Protein AF-A0AAU5PKF0-F1 (afdb_monomer_lite)

Foldseek 3Di:
DDDDDDDDDDDDDDDDDDDDPPPPPPPPPPPPPDPPPP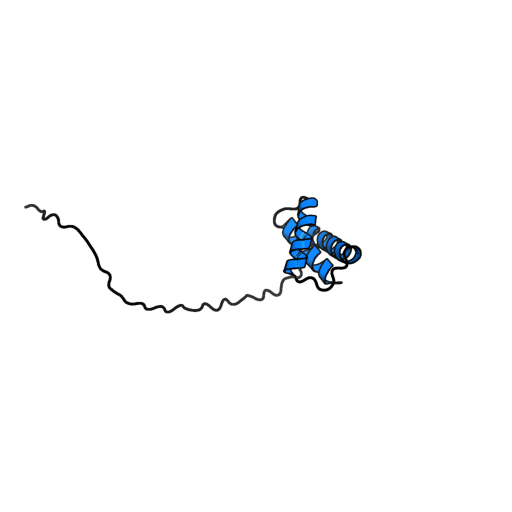CPPLLQQLLVLLQVCCVVVVDAPQDLVRQLVVSLVVLVVVVHDDPSSVSSSNSNSVNVHVD

Sequence (99 aa):
MVRRKKPGRSSASFLARVGVVAAVAVGTVACSAGTPPEETPAYRDGRKMGVALYEEGGWPDASQSKAEDLCRFPAQTEGLEGAEADDYIAGCAAGLRAH

Secondary structure (DSSP, 8-state):
----------------------------------------HHHHHHHHHHHHHHHHH--TT--HHHHHHHHHHHHHHTT--HHHHHHHHHHHHHHHH--

Structure (mmCIF, N/CA/C/O backbone):
data_AF-A0AAU5PKF0-F1
#
_entry.id   AF-A0AAU5PKF0-F1
#
loop_
_atom_site.group_PDB
_atom_site.id
_atom_site.type_symbol
_atom_site.label_atom_id
_atom_site.label_alt_id
_atom_site.label_comp_id
_atom_site.label_asym_id
_atom_site.label_entity_id
_atom_site.label_seq_id
_atom_site.pdbx_PDB_ins_code
_atom_site.Cartn_x
_atom_site.Cartn_y
_atom_site.Cartn_z
_atom_site.occupancy
_atom_site.B_iso_or_equiv
_atom_site.auth_seq_id
_atom_site.auth_comp_id
_atom_site.auth_asym_id
_atom_site.auth_atom_id
_atom_site.pdbx_PDB_model_num
ATOM 1 N N . MET A 1 1 ? -45.647 -59.899 36.585 1.00 38.09 1 MET A N 1
ATOM 2 C CA . MET A 1 1 ? -44.898 -58.998 37.488 1.00 38.09 1 MET A CA 1
ATOM 3 C C . MET A 1 1 ? -43.409 -59.056 37.144 1.00 38.09 1 MET A C 1
ATOM 5 O O . MET A 1 1 ? -42.892 -60.150 37.007 1.00 38.09 1 MET A O 1
ATOM 9 N N . VAL A 1 2 ? -42.791 -57.875 36.969 1.00 42.28 2 VAL A N 1
ATOM 10 C CA . VAL A 1 2 ? -41.376 -57.498 37.247 1.00 42.28 2 VAL A CA 1
ATOM 11 C C . VAL A 1 2 ? -40.265 -58.348 36.588 1.00 42.28 2 VAL A C 1
ATOM 13 O O . VAL A 1 2 ? -39.946 -59.435 37.036 1.00 42.28 2 VAL A O 1
ATOM 16 N N . ARG A 1 3 ? -39.709 -57.956 35.429 1.00 41.97 3 ARG A N 1
ATOM 17 C CA . ARG A 1 3 ? -38.640 -56.947 35.186 1.00 41.97 3 ARG A CA 1
ATOM 18 C C . ARG A 1 3 ? -37.328 -57.171 35.969 1.00 41.97 3 ARG A C 1
ATOM 20 O O . ARG A 1 3 ? -37.259 -56.841 37.143 1.00 41.97 3 ARG A O 1
ATOM 27 N N . ARG A 1 4 ? -36.262 -57.508 35.225 1.00 43.25 4 ARG A N 1
ATOM 28 C CA . ARG A 1 4 ? -34.961 -56.795 35.072 1.00 43.25 4 ARG A CA 1
ATOM 29 C C . ARG A 1 4 ? -33.792 -57.788 34.966 1.00 43.25 4 ARG A C 1
ATOM 31 O O . ARG A 1 4 ? -33.275 -58.262 35.966 1.00 43.25 4 ARG A O 1
ATOM 38 N N . LYS A 1 5 ? -33.325 -58.023 33.734 1.00 42.06 5 LYS A N 1
ATOM 39 C CA . LYS A 1 5 ? -31.995 -58.576 33.438 1.00 42.06 5 LYS A CA 1
ATOM 40 C C . LYS A 1 5 ? -31.031 -57.392 33.248 1.00 42.06 5 LYS A C 1
ATOM 42 O O . LYS A 1 5 ? -31.298 -56.509 32.438 1.00 42.06 5 LYS A O 1
ATOM 47 N N . LYS A 1 6 ? -29.943 -57.355 34.008 1.00 48.41 6 LYS A N 1
ATOM 48 C CA . LYS A 1 6 ? -28.733 -56.523 33.832 1.00 48.41 6 LYS A CA 1
ATOM 49 C C . LYS A 1 6 ? -27.553 -57.386 34.320 1.00 48.41 6 LYS A C 1
ATOM 51 O O . LYS A 1 6 ? -27.807 -58.268 35.137 1.00 48.41 6 LYS A O 1
ATOM 56 N N . PRO A 1 7 ? -26.284 -57.071 34.014 1.00 48.97 7 PRO A N 1
ATOM 57 C CA . PRO A 1 7 ? -25.723 -56.369 32.856 1.00 48.97 7 PRO A CA 1
ATOM 58 C C . PRO A 1 7 ? -24.500 -57.124 32.263 1.00 48.97 7 PRO A C 1
ATOM 60 O O . PRO A 1 7 ? -23.894 -57.966 32.911 1.00 48.97 7 PRO A O 1
ATOM 63 N N . GLY A 1 8 ? -24.078 -56.769 31.052 1.00 45.03 8 GLY A N 1
ATOM 64 C CA . GLY A 1 8 ? -22.766 -57.139 30.494 1.00 45.03 8 GLY A CA 1
ATOM 65 C C . GLY A 1 8 ? -22.556 -56.327 29.222 1.00 45.03 8 GLY A C 1
ATOM 66 O O . GLY A 1 8 ? -23.127 -56.655 28.194 1.00 45.03 8 GLY A O 1
ATOM 67 N N . ARG A 1 9 ? -22.163 -55.055 29.337 1.00 46.62 9 ARG A N 1
ATOM 68 C CA . ARG A 1 9 ? -20.778 -54.552 29.338 1.00 46.62 9 ARG A CA 1
ATOM 69 C C . ARG A 1 9 ? -20.005 -54.987 28.085 1.00 46.62 9 ARG A C 1
ATOM 71 O O . ARG A 1 9 ? -19.424 -56.058 28.087 1.00 46.62 9 ARG A O 1
ATOM 78 N N . SER A 1 10 ? -19.985 -54.049 27.129 1.00 43.91 10 SER A N 1
ATOM 79 C CA . SER A 1 10 ? -18.856 -53.646 26.271 1.00 43.91 10 SER A CA 1
ATOM 80 C C . SER A 1 10 ? -18.242 -54.678 25.325 1.00 43.91 10 SER A C 1
ATOM 82 O O . SER A 1 10 ? -18.034 -55.818 25.690 1.00 43.91 10 SER A O 1
ATOM 84 N N . SER A 1 11 ? -17.776 -54.343 24.129 1.00 43.47 11 SER A N 1
ATOM 85 C CA . SER A 1 11 ? -17.814 -53.151 23.274 1.00 43.47 11 SER A CA 1
ATOM 86 C C . SER A 1 11 ? -17.101 -53.581 21.984 1.00 43.47 11 SER A C 1
ATOM 88 O O . SER A 1 11 ? -16.110 -54.295 22.087 1.00 43.47 11 SER A O 1
ATOM 90 N N . ALA A 1 12 ? -17.536 -53.037 20.841 1.00 44.88 12 ALA A N 1
ATOM 91 C CA . ALA A 1 12 ? -16.786 -52.937 19.577 1.00 44.88 12 ALA A CA 1
ATOM 92 C C . ALA A 1 12 ? -16.505 -54.278 18.844 1.00 44.88 12 ALA A C 1
ATOM 94 O O . ALA A 1 12 ? -16.270 -55.310 19.446 1.00 44.88 12 ALA A O 1
ATOM 95 N N . SER A 1 13 ? -16.587 -54.364 17.517 1.00 43.97 13 SER A N 1
ATOM 96 C CA . SER A 1 13 ? -16.005 -53.414 16.576 1.00 43.97 13 SER A CA 1
ATOM 97 C C . SER A 1 13 ? -16.768 -53.345 15.253 1.00 43.97 13 SER A C 1
ATOM 99 O O . SER A 1 13 ? -16.932 -54.337 14.552 1.00 43.97 13 SER A O 1
ATOM 101 N N . PHE A 1 14 ? -17.210 -52.123 14.954 1.00 42.12 14 PHE A N 1
ATOM 102 C CA . PHE A 1 14 ? -17.031 -51.405 13.691 1.00 42.12 14 PHE A CA 1
ATOM 103 C C . PHE A 1 14 ? -17.047 -52.223 12.392 1.00 42.12 14 PHE A C 1
ATOM 105 O O . PHE A 1 14 ? -16.031 -52.701 11.893 1.00 42.12 14 PHE A O 1
ATOM 112 N N . LEU A 1 15 ? -18.243 -52.260 11.811 1.00 52.34 15 LEU A N 1
ATOM 113 C CA . LEU A 1 15 ? -18.486 -52.472 10.393 1.00 52.34 15 LEU A CA 1
ATOM 114 C C . LEU A 1 15 ? -18.157 -51.211 9.578 1.00 52.34 15 LEU A C 1
ATOM 116 O O . LEU A 1 15 ? -18.185 -50.094 10.087 1.00 52.34 15 LEU A O 1
ATOM 120 N N . ALA A 1 16 ? -18.007 -51.454 8.276 1.00 50.94 16 ALA A N 1
ATOM 121 C CA . ALA A 1 16 ? -18.145 -50.514 7.165 1.00 50.94 16 ALA A CA 1
ATOM 122 C C . ALA A 1 16 ? -16.880 -49.756 6.734 1.00 50.94 16 ALA A C 1
ATOM 124 O O . ALA A 1 16 ? -16.666 -48.573 6.975 1.00 50.94 16 ALA A O 1
ATOM 125 N N . ARG A 1 17 ? -16.087 -50.514 5.972 1.00 55.38 17 ARG A N 1
ATOM 126 C CA . ARG A 1 17 ? -15.400 -50.111 4.740 1.00 55.38 17 ARG A CA 1
ATOM 127 C C . ARG A 1 17 ? -15.946 -48.813 4.118 1.00 55.38 17 ARG A C 1
ATOM 129 O O . ARG A 1 17 ? -17.029 -48.796 3.546 1.00 55.38 17 ARG A O 1
ATOM 136 N N . VAL A 1 18 ? -15.130 -47.770 4.240 1.00 49.53 18 VAL A N 1
ATOM 137 C CA . VAL A 1 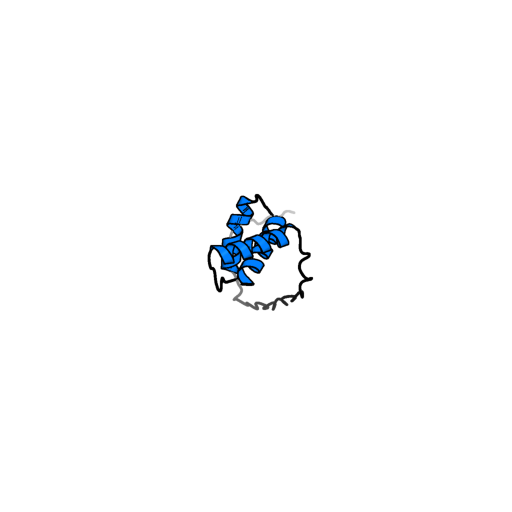18 ? -14.730 -46.786 3.220 1.00 49.53 18 VAL A CA 1
ATOM 138 C C . VAL A 1 18 ? -15.602 -46.753 1.958 1.00 49.53 18 VAL A C 1
ATOM 140 O O . VAL A 1 18 ? -15.457 -47.579 1.061 1.00 49.53 18 VAL A O 1
ATOM 143 N N . GLY A 1 19 ? -16.435 -45.719 1.868 1.00 42.69 19 GLY A N 1
ATOM 144 C CA . GLY A 1 19 ? -17.050 -45.234 0.636 1.00 42.69 19 GLY A CA 1
ATOM 145 C C . GLY A 1 19 ? -16.926 -43.716 0.602 1.00 42.69 19 GLY A C 1
ATOM 146 O O . GLY A 1 19 ? -17.865 -43.005 0.941 1.00 42.69 19 GLY A O 1
ATOM 147 N N . VAL A 1 20 ? -15.732 -43.216 0.277 1.00 53.50 20 VAL A N 1
ATOM 148 C CA . VAL A 1 20 ? -15.497 -41.788 0.038 1.00 53.50 20 VAL A CA 1
ATOM 149 C C . VAL A 1 20 ? -16.037 -41.467 -1.351 1.00 53.50 20 VAL A C 1
ATOM 151 O O . VAL A 1 20 ? -15.398 -41.775 -2.351 1.00 53.50 20 VAL A O 1
ATOM 154 N N . VAL A 1 21 ? -17.210 -40.842 -1.415 1.00 48.56 21 VAL A N 1
ATOM 155 C CA . VAL A 1 21 ? -17.609 -40.047 -2.580 1.00 48.56 21 VAL A CA 1
ATOM 156 C C . VAL A 1 21 ? -17.537 -38.596 -2.132 1.00 48.56 21 VAL A C 1
ATOM 158 O O . VAL A 1 21 ? -18.510 -38.011 -1.662 1.00 48.56 21 VAL A O 1
ATOM 161 N N . ALA A 1 22 ? -16.326 -38.043 -2.191 1.00 50.00 22 ALA A N 1
ATOM 162 C CA . ALA A 1 22 ? -16.112 -36.614 -2.064 1.00 50.00 22 ALA A CA 1
ATOM 163 C C . ALA A 1 22 ? -16.707 -35.957 -3.313 1.00 50.00 22 ALA A C 1
ATOM 165 O O . ALA A 1 22 ? -16.110 -35.975 -4.389 1.00 50.00 22 ALA A O 1
ATOM 166 N N . ALA A 1 23 ? -17.923 -35.431 -3.179 1.00 51.47 23 ALA A N 1
ATOM 167 C CA . ALA A 1 23 ? -18.478 -34.503 -4.143 1.00 51.47 23 ALA A CA 1
ATOM 168 C C . ALA A 1 23 ? -17.569 -33.269 -4.152 1.00 51.47 23 ALA A C 1
ATOM 170 O O . ALA A 1 23 ? -17.577 -32.468 -3.218 1.00 51.47 23 ALA A O 1
ATOM 171 N N . VAL A 1 24 ? -16.741 -33.154 -5.188 1.00 51.44 24 VAL A N 1
ATOM 172 C CA . VAL A 1 24 ? -16.015 -31.926 -5.499 1.00 51.44 24 VAL A CA 1
ATOM 173 C C . VAL A 1 24 ? -17.078 -30.904 -5.880 1.00 51.44 24 VAL A C 1
ATOM 175 O O . VAL A 1 24 ? -17.525 -30.838 -7.023 1.00 51.44 24 VAL A O 1
ATOM 178 N N . ALA A 1 25 ? -17.538 -30.146 -4.888 1.00 54.22 25 ALA A N 1
ATOM 179 C CA . ALA A 1 25 ? -18.204 -28.883 -5.116 1.00 54.22 25 ALA A CA 1
ATOM 180 C C . ALA A 1 25 ? -17.172 -27.991 -5.808 1.00 54.22 25 ALA A C 1
ATOM 182 O O . ALA A 1 25 ? -16.298 -27.409 -5.166 1.00 54.22 25 ALA A O 1
ATOM 183 N N . VAL A 1 26 ? -17.222 -27.957 -7.139 1.00 53.59 26 VAL A N 1
ATOM 184 C CA . VAL A 1 26 ? -16.564 -26.925 -7.929 1.00 53.59 26 VAL A CA 1
ATOM 185 C C . VAL A 1 26 ? -17.251 -25.636 -7.511 1.00 53.59 26 VAL A C 1
ATOM 187 O O . VAL A 1 26 ? -18.346 -25.325 -7.975 1.00 53.59 26 VAL A O 1
ATOM 190 N N . GLY A 1 27 ? -16.653 -24.958 -6.532 1.00 48.97 27 GLY A N 1
ATOM 191 C CA . GLY A 1 27 ? -17.053 -23.627 -6.132 1.00 48.97 27 GLY A CA 1
ATOM 192 C C . GLY A 1 27 ? -17.042 -22.779 -7.388 1.00 48.97 27 GLY A C 1
ATOM 193 O O . GLY A 1 27 ? -15.988 -22.515 -7.962 1.00 48.97 27 GLY A O 1
ATOM 194 N N . THR A 1 28 ? -18.229 -22.405 -7.848 1.00 50.78 28 THR A N 1
ATOM 195 C CA . THR A 1 28 ? -18.395 -21.304 -8.777 1.00 50.78 28 THR A CA 1
ATOM 196 C C . THR A 1 28 ? -17.804 -20.102 -8.066 1.00 50.78 28 THR A C 1
ATOM 198 O O . THR A 1 28 ? -18.441 -19.522 -7.186 1.00 50.78 28 THR A O 1
ATOM 201 N N . VAL A 1 29 ? -16.549 -19.784 -8.381 1.00 55.50 29 VAL A N 1
ATOM 202 C CA . VAL A 1 29 ? -15.967 -18.489 -8.066 1.00 55.50 29 VAL A CA 1
ATOM 203 C C . VAL A 1 29 ? -16.874 -17.525 -8.807 1.00 55.50 29 VAL A C 1
ATOM 205 O O . VAL A 1 29 ? -16.819 -17.425 -10.033 1.00 55.50 29 VAL A O 1
ATOM 208 N N . ALA A 1 30 ? -17.822 -16.940 -8.079 1.00 42.72 30 ALA A N 1
ATOM 209 C CA . ALA A 1 30 ? -18.581 -15.819 -8.569 1.00 42.72 30 ALA A CA 1
ATOM 210 C C . ALA A 1 30 ? -17.518 -14.778 -8.889 1.00 42.72 30 ALA A C 1
ATOM 212 O O . ALA A 1 30 ? -16.938 -14.159 -7.999 1.00 42.72 30 ALA A O 1
ATOM 213 N N . CYS A 1 31 ? -17.185 -14.680 -10.172 1.00 47.56 31 CYS A N 1
ATOM 214 C CA . CYS A 1 31 ? -16.448 -13.576 -10.732 1.00 47.56 31 CYS A CA 1
ATOM 215 C C . CYS A 1 31 ? -17.420 -12.402 -10.630 1.00 47.56 31 CYS A C 1
ATOM 217 O O . CYS A 1 31 ? -18.099 -12.044 -11.590 1.00 47.56 31 CYS A O 1
ATOM 219 N N . SER A 1 32 ? -17.599 -11.898 -9.406 1.00 45.19 32 SER A N 1
ATOM 220 C CA . SER A 1 32 ? -18.168 -10.591 -9.179 1.00 45.19 32 SER A CA 1
ATOM 221 C C . SER A 1 32 ? -17.204 -9.679 -9.904 1.00 45.19 32 SER A C 1
ATOM 223 O O . SER A 1 32 ? -16.104 -9.424 -9.420 1.00 45.19 32 SER A O 1
ATOM 225 N N . ALA A 1 33 ? -17.580 -9.305 -11.128 1.00 48.28 33 ALA A N 1
ATOM 226 C CA . ALA A 1 33 ? -17.068 -8.132 -11.795 1.00 48.28 33 ALA A CA 1
ATOM 227 C C . ALA A 1 33 ? -17.270 -7.016 -10.779 1.00 48.28 33 ALA A C 1
ATOM 229 O O . ALA A 1 33 ? -18.391 -6.537 -10.595 1.00 48.28 33 ALA A O 1
ATOM 230 N N . GLY A 1 34 ? -16.217 -6.780 -9.993 1.00 47.16 34 GLY A N 1
ATOM 231 C CA . GLY A 1 34 ? -16.255 -5.896 -8.853 1.00 47.16 34 GLY A CA 1
ATOM 232 C C . GLY A 1 34 ? -16.773 -4.583 -9.378 1.00 47.16 34 GLY A C 1
ATOM 233 O O . GLY A 1 34 ? -16.226 -4.039 -10.340 1.00 47.16 34 GLY A O 1
ATOM 234 N N . THR A 1 35 ? -17.860 -4.104 -8.782 1.00 49.56 35 THR A N 1
ATOM 235 C CA . THR A 1 35 ? -18.120 -2.671 -8.758 1.00 49.56 35 THR A CA 1
ATOM 236 C C . THR A 1 35 ? -16.766 -1.989 -8.593 1.00 49.56 35 THR A C 1
ATOM 238 O O . THR A 1 35 ? -16.031 -2.415 -7.690 1.00 49.56 35 THR A O 1
ATOM 241 N N . PRO A 1 36 ? -16.383 -1.044 -9.482 1.00 52.66 36 PRO A N 1
ATOM 242 C CA . PRO A 1 36 ? -15.136 -0.313 -9.294 1.00 52.66 36 PRO A CA 1
ATOM 243 C C . PRO A 1 36 ? -15.152 0.121 -7.835 1.00 52.66 36 PRO A C 1
ATOM 245 O O . PRO A 1 36 ? -16.202 0.632 -7.422 1.00 52.66 36 PRO A O 1
ATOM 248 N N . PRO A 1 37 ? -14.119 -0.236 -7.042 1.00 57.34 37 PRO A N 1
ATOM 249 C CA . PRO A 1 37 ? -14.159 0.001 -5.610 1.00 57.34 37 PRO A CA 1
ATOM 250 C C . PRO A 1 37 ? -14.590 1.448 -5.460 1.00 57.34 37 PRO A C 1
ATOM 252 O O . PRO A 1 37 ? -14.019 2.315 -6.131 1.00 57.34 37 PRO A O 1
ATOM 255 N N . GLU A 1 38 ? -15.678 1.691 -4.719 1.00 55.59 38 GLU A N 1
ATOM 256 C CA . GLU A 1 38 ? -15.981 3.051 -4.296 1.00 55.59 38 GLU A CA 1
ATOM 257 C C . GLU A 1 38 ? -14.644 3.584 -3.802 1.00 55.59 38 GLU A C 1
ATOM 259 O O . GLU A 1 38 ? -14.045 2.964 -2.926 1.00 55.59 38 GLU A O 1
ATOM 264 N N . GLU A 1 39 ? -14.090 4.599 -4.474 1.00 74.38 39 GLU A N 1
ATOM 265 C CA . GLU A 1 39 ? -12.778 5.123 -4.115 1.00 74.38 39 GLU A CA 1
ATOM 266 C C . GLU A 1 39 ? -12.957 5.822 -2.771 1.00 74.38 39 GLU A C 1
ATOM 268 O O . GLU A 1 39 ? -13.158 7.043 -2.695 1.00 74.38 39 GLU A O 1
ATOM 273 N N . THR A 1 40 ? -12.957 5.026 -1.705 1.00 88.06 40 THR A N 1
ATOM 274 C CA . THR A 1 40 ? -13.060 5.503 -0.345 1.00 88.06 40 THR A CA 1
ATOM 275 C C . THR A 1 40 ? -11.896 6.464 -0.112 1.00 88.06 40 THR A C 1
ATOM 277 O O . THR A 1 40 ? -10.864 6.402 -0.798 1.00 88.06 40 THR A O 1
ATOM 280 N N . PRO A 1 41 ? -12.045 7.435 0.799 1.00 91.56 41 PRO A N 1
ATOM 281 C CA . PRO A 1 41 ? -10.942 8.325 1.145 1.00 91.56 41 PRO A CA 1
ATOM 282 C C . PRO A 1 41 ? -9.658 7.543 1.470 1.00 91.56 41 PRO A C 1
ATOM 284 O O . PRO A 1 41 ? -8.619 7.831 0.877 1.00 91.56 41 PRO A O 1
ATOM 287 N N . ALA A 1 42 ? -9.779 6.474 2.265 1.00 91.12 42 ALA A N 1
ATOM 288 C CA . ALA A 1 42 ? -8.684 5.576 2.620 1.00 91.12 42 ALA A CA 1
ATOM 289 C C . ALA A 1 42 ? -8.022 4.927 1.396 1.00 91.12 42 ALA A C 1
ATOM 291 O O . ALA A 1 42 ? -6.800 4.972 1.272 1.00 91.12 42 ALA A O 1
ATOM 292 N N . TYR A 1 43 ? -8.802 4.417 0.436 1.00 91.94 43 TYR A N 1
ATOM 293 C CA . TYR A 1 43 ? -8.256 3.868 -0.808 1.00 91.94 43 TYR A CA 1
ATOM 294 C C . TYR A 1 43 ? -7.456 4.907 -1.610 1.00 91.94 43 TYR A C 1
ATOM 296 O O . TYR A 1 43 ? -6.371 4.622 -2.124 1.00 91.94 43 TYR A O 1
ATOM 304 N N . ARG A 1 44 ? -7.958 6.145 -1.716 1.00 92.50 44 ARG A N 1
ATOM 305 C CA . ARG A 1 44 ? -7.258 7.214 -2.451 1.00 92.50 44 ARG A CA 1
ATOM 306 C C . ARG A 1 44 ? -5.962 7.634 -1.775 1.00 92.50 44 ARG A C 1
ATOM 308 O O . ARG A 1 44 ? -4.994 7.913 -2.484 1.00 92.50 44 ARG A O 1
ATOM 315 N N . ASP A 1 45 ? -5.947 7.689 -0.450 1.00 93.50 45 ASP A N 1
ATOM 316 C CA . ASP A 1 45 ? -4.753 8.046 0.314 1.00 93.50 45 ASP A CA 1
ATOM 317 C C . ASP A 1 45 ? -3.725 6.917 0.300 1.00 93.50 45 ASP A C 1
ATOM 319 O O . ASP A 1 45 ? -2.553 7.169 0.014 1.00 93.50 45 ASP A O 1
ATOM 323 N N . GLY A 1 46 ? -4.184 5.670 0.420 1.00 93.00 46 GLY A N 1
ATOM 324 C CA . GLY A 1 46 ? -3.378 4.485 0.168 1.00 93.00 46 GLY A CA 1
ATOM 325 C C . GLY A 1 46 ? -2.703 4.556 -1.196 1.00 93.00 46 GLY A C 1
ATOM 326 O O . GLY A 1 46 ? -1.484 4.465 -1.287 1.00 93.00 46 GLY A O 1
ATOM 327 N N . ARG A 1 47 ? -3.457 4.823 -2.271 1.00 93.50 47 ARG A N 1
ATOM 328 C CA . ARG A 1 47 ? -2.894 4.917 -3.629 1.00 93.50 47 ARG A CA 1
ATOM 329 C C . ARG A 1 47 ? -1.782 5.954 -3.754 1.00 93.50 47 ARG A C 1
ATOM 331 O O . ARG A 1 47 ? -0.776 5.661 -4.393 1.00 93.50 47 ARG A O 1
ATOM 338 N N . LYS A 1 48 ? -1.928 7.137 -3.148 1.00 93.81 48 LYS A N 1
ATOM 339 C CA . LYS A 1 48 ? -0.860 8.154 -3.144 1.00 93.81 48 LYS A CA 1
ATOM 340 C C . LYS A 1 48 ? 0.389 7.645 -2.425 1.00 93.81 48 LYS A C 1
ATOM 342 O O . LYS A 1 48 ? 1.487 7.835 -2.935 1.00 93.81 48 LYS A O 1
ATOM 347 N N . MET A 1 49 ? 0.215 6.969 -1.287 1.00 92.81 49 MET A N 1
ATOM 348 C CA . MET A 1 49 ? 1.324 6.349 -0.559 1.00 92.81 49 MET A CA 1
ATOM 349 C C . MET A 1 49 ? 2.024 5.276 -1.399 1.00 92.81 49 MET A C 1
ATOM 351 O O . MET A 1 49 ? 3.246 5.230 -1.439 1.00 92.81 49 MET A O 1
ATOM 355 N N . GLY A 1 50 ? 1.264 4.447 -2.118 1.00 91.81 50 GLY A N 1
ATOM 356 C CA . GLY A 1 50 ? 1.811 3.437 -3.024 1.00 91.81 50 GLY A CA 1
ATOM 357 C C . GLY A 1 50 ? 2.706 4.024 -4.116 1.00 91.81 50 GLY A C 1
ATOM 358 O O . GLY A 1 50 ? 3.790 3.506 -4.367 1.00 91.81 50 GLY A O 1
ATOM 359 N N . VAL A 1 51 ? 2.279 5.135 -4.726 1.00 91.88 51 VAL A N 1
ATOM 360 C CA . VAL A 1 51 ? 3.086 5.865 -5.720 1.00 91.88 51 VAL A CA 1
ATOM 361 C C . VAL A 1 51 ? 4.346 6.450 -5.077 1.00 91.88 51 VAL A C 1
ATOM 363 O O . VAL A 1 51 ? 5.432 6.274 -5.617 1.00 91.88 51 VAL A O 1
ATOM 366 N N . ALA A 1 52 ? 4.233 7.073 -3.900 1.00 91.25 52 ALA A N 1
ATOM 367 C CA . ALA A 1 52 ? 5.392 7.608 -3.183 1.00 91.25 52 ALA A CA 1
ATOM 368 C C . ALA A 1 52 ? 6.408 6.505 -2.834 1.00 91.25 52 ALA A C 1
ATOM 370 O O . ALA A 1 52 ? 7.600 6.654 -3.081 1.00 91.25 52 ALA A O 1
ATOM 371 N N . LEU A 1 53 ? 5.933 5.353 -2.348 1.00 89.00 53 LEU A N 1
ATOM 372 C CA . LEU A 1 53 ? 6.772 4.184 -2.079 1.00 89.00 53 LEU A CA 1
ATOM 373 C C . LEU A 1 53 ? 7.497 3.691 -3.333 1.00 89.00 53 LEU A C 1
ATOM 375 O O . LEU A 1 53 ? 8.665 3.311 -3.242 1.00 89.00 53 LEU A O 1
ATOM 379 N N . TYR A 1 54 ? 6.831 3.693 -4.491 1.00 89.44 54 TYR A N 1
ATOM 380 C CA . TYR A 1 54 ? 7.472 3.361 -5.760 1.00 89.44 54 TYR A CA 1
ATOM 381 C C . TYR A 1 54 ? 8.579 4.365 -6.108 1.00 89.44 54 TYR A C 1
ATOM 383 O O . TYR A 1 54 ? 9.705 3.954 -6.387 1.00 89.44 54 TYR A O 1
ATOM 391 N N . GLU A 1 55 ? 8.268 5.663 -6.077 1.00 89.56 55 GLU A N 1
ATOM 392 C CA . GLU A 1 55 ? 9.186 6.738 -6.472 1.00 89.56 55 GLU A CA 1
ATOM 393 C C . GLU A 1 55 ? 10.416 6.824 -5.556 1.00 89.56 55 GLU A C 1
ATOM 395 O O . GLU A 1 55 ? 11.529 7.043 -6.034 1.00 89.56 55 GLU A O 1
ATOM 400 N N . GLU A 1 56 ? 10.234 6.617 -4.251 1.00 86.69 56 GLU A N 1
ATOM 401 C CA . GLU A 1 56 ? 11.310 6.677 -3.259 1.00 86.69 56 GLU A CA 1
ATOM 402 C C . GLU A 1 56 ? 12.117 5.377 -3.174 1.00 86.69 56 GLU A C 1
ATOM 404 O O . GLU A 1 56 ? 13.341 5.401 -3.035 1.00 86.69 56 GLU A O 1
ATOM 409 N N . GLY A 1 57 ? 11.433 4.231 -3.215 1.00 78.31 57 GLY A N 1
ATOM 410 C CA . GLY A 1 57 ? 12.035 2.924 -2.963 1.00 78.31 57 GLY A CA 1
ATOM 411 C C . GLY A 1 57 ? 12.503 2.189 -4.215 1.00 78.31 57 GLY A C 1
ATOM 412 O O . GLY A 1 57 ? 13.337 1.291 -4.101 1.00 78.31 57 GLY A O 1
ATOM 413 N N . GLY A 1 58 ? 11.986 2.553 -5.393 1.00 72.06 58 GLY A N 1
ATOM 414 C CA . GLY A 1 58 ? 12.282 1.879 -6.654 1.00 72.06 58 GLY A CA 1
ATOM 415 C C . GLY A 1 58 ? 11.912 0.401 -6.589 1.00 72.06 58 GLY A C 1
ATOM 416 O O . GLY A 1 58 ? 12.794 -0.454 -6.669 1.00 72.06 58 GLY A O 1
ATOM 417 N N . TRP A 1 59 ? 10.619 0.103 -6.422 1.00 74.38 59 TRP A N 1
ATOM 418 C CA . TRP A 1 59 ? 10.077 -1.261 -6.331 1.00 74.38 59 TRP A CA 1
ATOM 419 C C . TRP A 1 59 ? 9.426 -1.715 -7.651 1.00 74.38 59 TRP A C 1
ATOM 421 O O . TRP A 1 59 ? 8.210 -1.924 -7.674 1.00 74.38 59 TRP A O 1
ATOM 431 N N . PRO A 1 60 ? 10.182 -1.895 -8.753 1.00 67.38 60 PRO A N 1
ATOM 432 C CA . PRO A 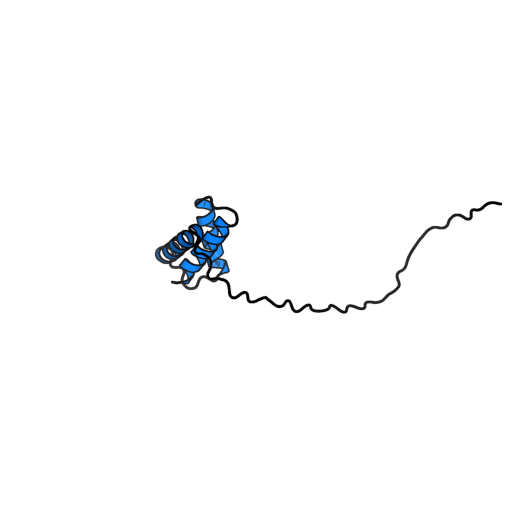1 60 ? 9.601 -2.415 -9.978 1.00 67.38 60 PRO A CA 1
ATOM 433 C C . PRO A 1 60 ? 9.114 -3.850 -9.745 1.00 67.38 60 PRO A C 1
ATOM 435 O O . PRO A 1 60 ? 9.765 -4.648 -9.064 1.00 67.38 60 PRO A O 1
ATOM 438 N N . ASP A 1 61 ? 7.956 -4.171 -10.318 1.00 68.88 61 ASP A N 1
ATOM 439 C CA . ASP A 1 61 ? 7.403 -5.528 -10.380 1.00 68.88 61 ASP A CA 1
ATOM 440 C C . ASP A 1 61 ? 7.102 -6.192 -9.020 1.00 68.88 61 ASP A C 1
ATOM 442 O O . ASP A 1 61 ? 7.178 -7.418 -8.872 1.00 68.88 61 ASP A O 1
ATOM 446 N N . ALA A 1 62 ? 6.710 -5.415 -8.004 1.00 79.25 62 ALA A N 1
ATOM 447 C CA . ALA A 1 62 ? 6.205 -5.993 -6.760 1.00 79.25 62 ALA A CA 1
ATOM 448 C C . ALA A 1 62 ? 4.959 -6.867 -7.030 1.00 79.25 62 ALA A C 1
ATOM 450 O O . ALA A 1 62 ? 3.946 -6.411 -7.570 1.00 79.25 62 ALA A O 1
ATOM 451 N N . SER A 1 63 ? 5.009 -8.146 -6.633 1.00 85.50 63 SER A N 1
ATOM 452 C CA . SER A 1 63 ? 3.827 -9.018 -6.662 1.00 85.50 63 SER A CA 1
ATOM 453 C C . SER A 1 63 ? 2.725 -8.460 -5.752 1.00 85.50 63 SER A C 1
ATOM 455 O O . SER A 1 63 ? 3.026 -7.746 -4.799 1.00 85.50 63 SER A O 1
ATOM 457 N N . GLN A 1 64 ? 1.456 -8.824 -5.992 1.00 83.62 64 GLN A N 1
ATOM 458 C CA . GLN A 1 64 ? 0.323 -8.329 -5.185 1.00 83.62 64 GLN A CA 1
ATOM 459 C C . GLN A 1 64 ? 0.574 -8.476 -3.683 1.00 83.62 64 GLN A C 1
ATOM 461 O O . GLN A 1 64 ? 0.492 -7.505 -2.944 1.00 83.62 64 GLN A O 1
ATOM 466 N N . SER A 1 65 ? 0.944 -9.682 -3.252 1.00 86.56 65 SER A N 1
ATOM 467 C CA . SER A 1 65 ? 1.177 -9.980 -1.840 1.00 86.56 65 SER A CA 1
ATOM 468 C C . SER A 1 65 ? 2.331 -9.164 -1.262 1.00 86.56 65 SER A C 1
ATOM 470 O O . SER A 1 65 ? 2.271 -8.734 -0.118 1.00 86.56 65 SER A O 1
ATOM 472 N N . LYS A 1 66 ? 3.382 -8.925 -2.056 1.00 87.50 66 LYS A N 1
ATOM 473 C CA . LYS A 1 66 ? 4.530 -8.129 -1.621 1.00 87.50 66 LYS A CA 1
ATOM 474 C C . LYS A 1 66 ? 4.177 -6.646 -1.526 1.00 87.50 66 LYS A C 1
ATOM 476 O O . LYS A 1 66 ? 4.606 -5.993 -0.584 1.00 87.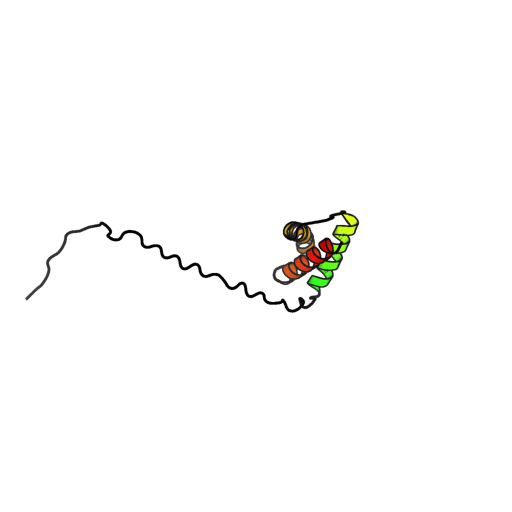50 66 LYS A O 1
ATOM 481 N N . ALA A 1 67 ? 3.388 -6.137 -2.467 1.00 88.69 67 ALA A N 1
ATOM 482 C CA . ALA A 1 67 ? 2.878 -4.774 -2.432 1.00 88.69 67 ALA A CA 1
ATOM 483 C C . ALA A 1 67 ? 1.985 -4.547 -1.202 1.00 88.69 67 ALA A C 1
ATOM 485 O O . ALA A 1 67 ? 2.194 -3.594 -0.459 1.00 88.69 67 ALA A O 1
ATOM 486 N N . GLU A 1 68 ? 1.061 -5.467 -0.922 1.00 90.38 68 GLU A N 1
ATOM 487 C CA . GLU A 1 68 ? 0.210 -5.414 0.272 1.00 90.38 68 GLU A CA 1
ATOM 488 C C . GLU A 1 68 ? 1.025 -5.476 1.572 1.00 90.38 68 GLU A C 1
ATOM 490 O O . GLU A 1 68 ? 0.774 -4.694 2.487 1.00 90.38 68 GLU A O 1
ATOM 495 N N . ASP A 1 69 ? 2.038 -6.346 1.654 1.00 91.50 69 ASP A N 1
ATOM 496 C CA . ASP A 1 69 ? 2.917 -6.436 2.827 1.00 91.50 69 ASP A CA 1
ATOM 497 C C . ASP A 1 69 ? 3.707 -5.143 3.073 1.00 91.50 69 ASP A C 1
ATOM 499 O O . ASP A 1 69 ? 3.830 -4.708 4.219 1.00 91.50 69 ASP A O 1
ATOM 503 N N . LEU A 1 70 ? 4.206 -4.501 2.012 1.00 89.56 70 LEU A N 1
ATOM 504 C CA . LEU A 1 70 ? 4.875 -3.201 2.113 1.00 89.56 70 LEU A CA 1
ATOM 505 C C . LEU A 1 70 ? 3.910 -2.104 2.581 1.00 89.56 70 LEU A C 1
ATOM 507 O O . LEU A 1 70 ? 4.299 -1.238 3.359 1.00 89.56 70 LEU A O 1
ATOM 511 N N . CYS A 1 71 ? 2.648 -2.175 2.162 1.00 92.56 71 CYS A N 1
ATOM 512 C CA . CYS A 1 71 ? 1.609 -1.205 2.494 1.00 92.56 71 CYS A CA 1
ATOM 513 C C . CYS A 1 71 ? 0.978 -1.398 3.885 1.00 92.56 71 CYS A C 1
ATOM 515 O O . CYS A 1 71 ? 0.359 -0.470 4.408 1.00 92.56 71 CYS A O 1
ATOM 517 N N . ARG A 1 72 ? 1.169 -2.557 4.530 1.00 93.81 72 ARG A N 1
ATOM 518 C CA . ARG A 1 72 ? 0.697 -2.807 5.906 1.00 93.81 72 ARG A CA 1
ATOM 519 C C . ARG A 1 72 ? 1.379 -1.925 6.943 1.00 93.81 72 ARG A C 1
ATOM 521 O O . ARG A 1 72 ? 0.722 -1.494 7.886 1.00 93.81 72 ARG A O 1
ATOM 528 N N . PHE A 1 73 ? 2.678 -1.670 6.794 1.00 90.31 73 PHE A N 1
ATOM 529 C CA . PHE A 1 73 ? 3.407 -0.830 7.744 1.00 90.31 73 PHE A CA 1
ATOM 530 C C . PHE A 1 73 ? 2.910 0.631 7.718 1.00 90.31 73 PHE A C 1
ATOM 532 O O . PHE A 1 73 ? 2.528 1.120 8.780 1.00 90.31 73 PHE A O 1
ATOM 539 N N . PRO A 1 74 ? 2.784 1.294 6.548 1.00 89.56 74 PRO A N 1
ATOM 540 C CA . PRO A 1 74 ? 2.143 2.605 6.439 1.00 89.56 74 PRO A CA 1
ATOM 541 C C . PRO A 1 74 ? 0.716 2.650 7.006 1.00 89.56 74 PRO A C 1
ATOM 543 O O . PRO A 1 74 ? 0.394 3.557 7.770 1.00 89.56 74 PRO A O 1
ATOM 546 N N . ALA A 1 75 ? -0.120 1.646 6.713 1.00 91.75 75 ALA A N 1
ATOM 547 C CA . ALA A 1 75 ? -1.487 1.587 7.240 1.00 91.75 75 ALA A CA 1
ATOM 548 C C . ALA A 1 75 ? -1.521 1.566 8.782 1.00 91.75 75 ALA A C 1
ATOM 550 O O . ALA A 1 75 ? -2.323 2.265 9.398 1.00 91.75 75 ALA A O 1
ATOM 551 N N . GLN A 1 76 ? -0.607 0.817 9.413 1.00 92.00 76 GLN A N 1
ATOM 552 C CA . GLN A 1 76 ? -0.465 0.792 10.872 1.00 92.00 76 GLN A CA 1
ATOM 553 C C . GLN A 1 76 ? 0.041 2.125 11.434 1.00 92.00 76 GLN A C 1
ATOM 555 O O . GLN A 1 76 ? -0.420 2.551 12.490 1.00 92.00 76 GLN A O 1
ATOM 560 N N . THR A 1 77 ? 0.974 2.796 10.751 1.00 92.06 77 THR A N 1
ATOM 561 C CA . THR A 1 77 ? 1.493 4.097 11.208 1.00 92.06 77 THR A CA 1
ATOM 562 C C . THR A 1 77 ? 0.468 5.224 11.102 1.00 92.06 77 THR A C 1
ATOM 564 O O . THR A 1 77 ? 0.501 6.139 11.919 1.00 92.06 77 THR A O 1
ATOM 567 N N . GLU A 1 78 ? -0.465 5.129 10.154 1.00 89.62 78 GLU A N 1
ATOM 568 C CA . GLU A 1 78 ? -1.624 6.026 10.025 1.00 89.62 78 GLU A CA 1
ATOM 569 C C . GLU A 1 78 ? -2.726 5.711 11.060 1.00 89.62 78 GLU A C 1
ATOM 571 O O . GLU A 1 78 ? -3.703 6.446 11.177 1.00 89.62 78 GLU A O 1
ATOM 576 N N . GLY A 1 79 ? -2.579 4.633 11.842 1.00 91.81 79 GLY A N 1
ATOM 577 C CA . GLY A 1 79 ? -3.561 4.222 12.848 1.00 91.81 79 GLY A CA 1
ATOM 578 C C . GLY A 1 79 ? -4.857 3.669 12.252 1.00 91.81 79 GLY A C 1
ATOM 579 O O . GLY A 1 79 ? -5.893 3.706 12.914 1.00 91.81 79 GLY A O 1
ATOM 580 N N . LEU A 1 80 ? -4.811 3.178 11.011 1.00 93.12 80 LEU A N 1
ATOM 581 C CA . LEU A 1 80 ? -5.968 2.608 10.330 1.00 93.12 80 LEU A CA 1
ATOM 582 C C . LEU A 1 80 ? -6.206 1.172 10.805 1.00 93.12 80 LEU A C 1
ATOM 584 O O . LEU A 1 80 ? -5.268 0.383 10.935 1.00 93.12 80 LEU A O 1
ATOM 588 N N . GLU A 1 81 ? -7.474 0.805 10.999 1.00 91.12 81 GLU A N 1
ATOM 589 C CA . GLU A 1 81 ? -7.879 -0.547 11.395 1.00 91.12 81 GLU A CA 1
ATOM 590 C C . GLU A 1 81 ? -9.124 -1.023 10.628 1.00 91.12 81 GLU A C 1
ATOM 592 O O . GLU A 1 81 ? -9.903 -0.234 10.088 1.00 91.12 81 GLU A O 1
ATOM 597 N N . GLY A 1 82 ? -9.327 -2.344 10.592 1.00 91.00 82 GLY A N 1
ATOM 598 C CA . GLY A 1 82 ? -10.493 -2.966 9.963 1.00 91.00 82 GLY A CA 1
ATOM 599 C C . GLY A 1 82 ? -10.632 -2.614 8.478 1.00 91.00 82 GLY A C 1
ATOM 600 O O . GLY A 1 82 ? -9.646 -2.573 7.749 1.00 91.00 82 GLY A O 1
ATOM 601 N N . ALA A 1 83 ? -11.863 -2.332 8.045 1.00 90.38 83 ALA A N 1
ATOM 602 C CA . ALA A 1 83 ? -12.169 -2.053 6.640 1.00 90.38 83 ALA A CA 1
ATOM 603 C C . ALA A 1 83 ? -11.423 -0.825 6.086 1.00 90.38 83 ALA A C 1
ATOM 605 O O . ALA A 1 83 ? -11.095 -0.788 4.905 1.00 90.38 83 ALA A O 1
ATOM 606 N N . GLU A 1 84 ? -11.118 0.164 6.931 1.00 89.69 84 GLU A N 1
ATOM 607 C CA . GLU A 1 84 ? -10.395 1.365 6.507 1.00 89.69 84 GLU A CA 1
ATOM 608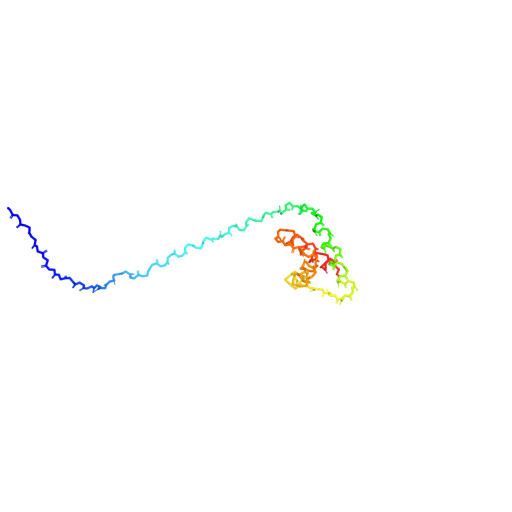 C C . GLU A 1 84 ? -8.915 1.064 6.225 1.00 89.69 84 GLU A C 1
ATOM 610 O O . GLU A 1 84 ? -8.353 1.554 5.244 1.00 89.69 84 GLU A O 1
ATOM 615 N N . ALA A 1 85 ? -8.299 0.189 7.030 1.00 92.25 85 ALA A N 1
ATOM 616 C CA . ALA A 1 85 ? -6.957 -0.320 6.757 1.00 92.25 85 ALA A CA 1
ATOM 617 C C . ALA A 1 85 ? -6.924 -1.174 5.487 1.00 92.25 85 ALA A C 1
ATOM 619 O O . ALA A 1 85 ? -6.006 -1.029 4.682 1.00 92.25 85 ALA A O 1
ATOM 620 N N . ASP A 1 86 ? -7.920 -2.041 5.295 1.00 92.56 86 ASP A N 1
ATOM 621 C CA . ASP A 1 86 ? -8.009 -2.909 4.118 1.00 92.56 86 ASP A CA 1
ATOM 622 C C . ASP A 1 86 ? -8.126 -2.083 2.824 1.00 92.56 86 ASP A C 1
ATOM 624 O O . ASP A 1 86 ? -7.393 -2.332 1.862 1.00 92.56 86 ASP A O 1
ATOM 628 N N . ASP A 1 87 ? -8.968 -1.045 2.823 1.00 93.12 87 ASP A N 1
ATOM 629 C CA . ASP A 1 87 ? -9.113 -0.112 1.702 1.00 93.12 87 ASP A CA 1
ATOM 630 C C . ASP A 1 87 ? -7.816 0.650 1.414 1.00 93.12 87 ASP A C 1
ATOM 632 O O . ASP A 1 87 ? -7.398 0.769 0.257 1.00 93.12 87 ASP A O 1
ATOM 636 N N . TYR A 1 88 ? -7.149 1.147 2.458 1.00 94.19 88 TYR A N 1
ATOM 637 C CA . TYR A 1 88 ? -5.869 1.836 2.320 1.00 94.19 88 TYR A CA 1
ATOM 638 C C . TYR A 1 88 ? -4.788 0.916 1.748 1.00 94.19 88 TYR A C 1
ATOM 640 O O . TYR A 1 88 ? -4.072 1.301 0.822 1.00 94.19 88 TYR A O 1
ATOM 648 N N . ILE A 1 89 ? -4.674 -0.315 2.253 1.00 94.50 89 ILE A N 1
ATOM 649 C CA . ILE A 1 89 ? -3.696 -1.298 1.771 1.00 94.50 89 ILE A CA 1
ATOM 650 C C . ILE A 1 89 ? -3.979 -1.646 0.309 1.00 94.50 89 ILE A C 1
ATOM 652 O O . ILE A 1 89 ? -3.046 -1.671 -0.496 1.00 94.50 89 ILE A O 1
ATOM 656 N N . ALA A 1 90 ? -5.246 -1.853 -0.058 1.00 93.38 90 ALA A N 1
ATOM 657 C CA . ALA A 1 90 ? -5.643 -2.116 -1.437 1.00 93.38 90 ALA A CA 1
ATOM 658 C C . ALA A 1 90 ? -5.270 -0.950 -2.366 1.00 93.38 90 ALA A C 1
ATOM 660 O O . ALA A 1 90 ? -4.701 -1.169 -3.439 1.00 93.38 90 ALA A O 1
ATOM 661 N N . GLY A 1 91 ? -5.523 0.288 -1.933 1.00 93.12 91 GLY A N 1
ATOM 662 C CA . GLY A 1 91 ? -5.130 1.494 -2.656 1.00 93.12 91 GLY A CA 1
ATOM 663 C C . GLY A 1 91 ? -3.618 1.601 -2.820 1.00 93.12 91 GLY A C 1
ATOM 664 O O . GLY A 1 91 ? -3.127 1.802 -3.929 1.00 93.12 91 GLY A O 1
ATOM 665 N N . CYS A 1 92 ? -2.870 1.410 -1.736 1.00 93.62 92 CYS A N 1
ATOM 666 C CA . CYS A 1 92 ? -1.413 1.481 -1.726 1.00 93.62 92 CYS A CA 1
ATOM 667 C C . CYS A 1 92 ? -0.774 0.413 -2.611 1.00 93.62 92 CYS A C 1
ATOM 669 O O . CYS A 1 92 ? 0.078 0.738 -3.437 1.00 93.62 92 CYS A O 1
ATOM 671 N N . ALA A 1 93 ? -1.246 -0.831 -2.546 1.00 92.62 93 ALA A N 1
ATOM 672 C CA . ALA A 1 93 ? -0.767 -1.883 -3.429 1.00 92.62 93 ALA A CA 1
ATOM 673 C C . ALA A 1 93 ? -1.078 -1.573 -4.904 1.00 92.62 93 ALA A C 1
ATOM 675 O O . ALA A 1 93 ? -0.241 -1.815 -5.771 1.00 92.62 93 ALA A O 1
ATOM 676 N N . ALA A 1 94 ? -2.248 -0.994 -5.198 1.00 90.56 94 ALA A N 1
ATOM 677 C CA . ALA A 1 94 ? -2.595 -0.560 -6.549 1.00 90.56 94 ALA A CA 1
ATOM 678 C C . ALA A 1 94 ? -1.693 0.584 -7.045 1.00 90.56 94 ALA A C 1
ATOM 680 O O . ALA A 1 94 ? -1.255 0.553 -8.191 1.00 90.56 94 ALA A O 1
ATOM 681 N N . GLY A 1 95 ? -1.388 1.565 -6.188 1.00 90.06 95 GLY A N 1
ATOM 682 C CA . GLY A 1 95 ? -0.480 2.671 -6.502 1.00 90.06 95 GLY A CA 1
ATOM 683 C C . GLY A 1 95 ? 0.948 2.198 -6.769 1.00 90.06 95 GLY A C 1
ATOM 684 O O . GLY A 1 95 ? 1.526 2.560 -7.786 1.00 90.06 95 GLY A O 1
ATOM 685 N N . LEU A 1 96 ? 1.474 1.320 -5.911 1.00 88.94 96 LEU A N 1
ATOM 686 C CA . LEU A 1 96 ? 2.824 0.764 -6.038 1.00 88.94 96 LEU A CA 1
ATOM 687 C C . LEU A 1 96 ? 3.012 -0.030 -7.337 1.00 88.94 96 LEU A C 1
ATOM 689 O O . LEU A 1 96 ? 4.100 -0.056 -7.889 1.00 88.94 96 LEU A O 1
ATOM 693 N N . ARG A 1 97 ? 1.953 -0.697 -7.807 1.00 86.69 97 ARG A N 1
ATOM 694 C CA . ARG A 1 97 ? 1.980 -1.573 -8.987 1.00 86.69 97 ARG A CA 1
ATOM 695 C C . ARG A 1 97 ? 1.616 -0.886 -10.300 1.00 86.69 97 ARG A C 1
ATOM 697 O O . ARG A 1 97 ? 1.715 -1.513 -11.353 1.00 86.69 97 ARG A O 1
ATOM 704 N N . ALA A 1 98 ? 1.115 0.343 -10.243 1.00 85.06 98 ALA A N 1
ATOM 705 C CA . ALA A 1 98 ? 0.809 1.130 -11.434 1.00 85.06 98 ALA A CA 1
ATOM 706 C C . ALA A 1 98 ? 2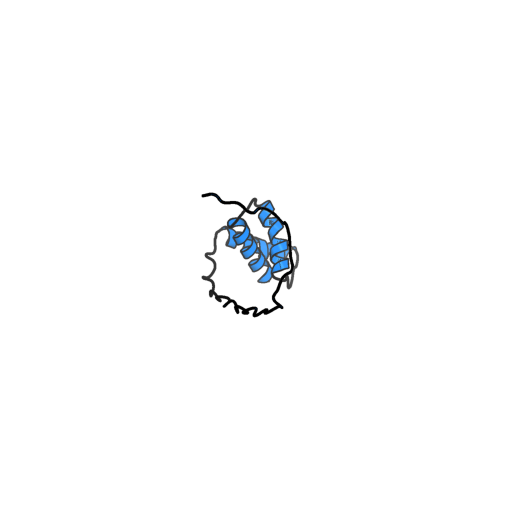.071 1.724 -12.088 1.00 85.06 98 ALA A C 1
ATOM 708 O O . ALA A 1 98 ? 1.978 2.272 -13.188 1.00 85.06 98 ALA A O 1
ATOM 709 N N . HIS A 1 99 ? 3.218 1.607 -11.417 1.00 72.81 99 HIS A N 1
ATOM 710 C CA . HIS A 1 99 ? 4.518 2.129 -11.809 1.00 72.81 99 HIS A CA 1
ATOM 711 C C . HIS A 1 99 ? 5.560 1.004 -11.752 1.00 72.81 99 HIS A C 1
ATOM 713 O O . HIS A 1 99 ? 6.524 1.064 -12.551 1.00 72.81 99 HIS A O 1
#

Radius of gyration: 28.19 Å; chains: 1; bounding box: 57×67×49 Å

pLDDT: mean 73.05, std 20.5, range [38.09, 94.5]